Protein AF-A0A4U0QKJ0-F1 (afdb_monomer)

Organism: NCBI:txid2023261

Solvent-accessible surface area (backbone atoms only — not comparable to full-atom values): 4300 Å² total; per-residue (Å²): 131,59,70,68,58,54,53,52,49,53,54,51,51,52,52,47,52,54,50,50,52,50,52,52,55,50,51,55,52,49,59,52,49,52,54,51,48,54,55,49,50,61,48,51,52,54,50,52,51,54,49,52,53,51,54,64,72,37,93,82,61,69,79,86,72,81,75,75,76,82,85,129

Structure (mmCIF, N/CA/C/O backbone):
data_AF-A0A4U0QKJ0-F1
#
_entry.id   AF-A0A4U0QKJ0-F1
#
loop_
_atom_site.group_PDB
_atom_site.id
_atom_site.type_symbol
_atom_site.label_atom_id
_atom_site.label_alt_id
_atom_site.label_comp_id
_atom_site.label_asym_id
_atom_site.label_entity_id
_atom_site.label_seq_id
_atom_site.pdbx_PDB_ins_code
_atom_site.Cartn_x
_atom_site.Cartn_y
_atom_site.Cartn_z
_atom_site.occupancy
_atom_site.B_iso_or_equiv
_atom_site.auth_seq_id
_atom_site.auth_comp_id
_atom_site.auth_asym_id
_atom_site.auth_atom_id
_atom_site.pdbx_PDB_model_num
ATOM 1 N N . MET A 1 1 ? 27.876 4.668 -31.606 1.00 63.31 1 MET A N 1
ATOM 2 C CA . MET A 1 1 ? 27.489 3.715 -30.550 1.00 63.31 1 MET A CA 1
ATOM 3 C C . MET A 1 1 ? 27.213 2.388 -31.221 1.00 63.31 1 MET A C 1
ATOM 5 O O . MET A 1 1 ? 26.793 2.404 -32.373 1.00 63.31 1 MET A O 1
ATOM 9 N N . ASP A 1 2 ? 27.527 1.279 -30.568 1.00 87.38 2 ASP A N 1
ATOM 10 C CA . ASP A 1 2 ? 27.276 -0.045 -31.135 1.00 87.38 2 ASP A CA 1
ATOM 11 C C . ASP A 1 2 ? 25.758 -0.316 -31.185 1.00 87.38 2 ASP A C 1
ATOM 13 O O . ASP A 1 2 ? 25.053 0.021 -30.231 1.00 87.38 2 ASP A O 1
ATOM 17 N N . LYS A 1 3 ? 25.234 -0.887 -32.278 1.00 87.12 3 LYS A N 1
ATOM 18 C CA . LYS A 1 3 ? 23.780 -1.131 -32.442 1.00 87.12 3 LYS A CA 1
ATOM 19 C C . LYS A 1 3 ? 23.240 -2.075 -31.369 1.00 87.12 3 LYS A C 1
ATOM 21 O O . LYS A 1 3 ? 22.098 -1.944 -30.933 1.00 87.12 3 LYS A O 1
ATOM 26 N N . ASP A 1 4 ? 24.087 -2.980 -30.897 1.00 92.06 4 ASP A N 1
ATOM 27 C CA . ASP A 1 4 ? 23.756 -3.901 -29.816 1.00 92.06 4 ASP A CA 1
ATOM 28 C C . ASP A 1 4 ? 23.611 -3.172 -28.472 1.00 92.06 4 ASP A C 1
ATOM 30 O O . ASP A 1 4 ? 22.762 -3.527 -27.652 1.00 92.06 4 ASP A O 1
ATOM 34 N N . GLN A 1 5 ? 24.384 -2.101 -28.256 1.00 93.94 5 GLN A N 1
ATOM 35 C CA . GLN A 1 5 ? 24.236 -1.251 -27.073 1.00 93.94 5 GLN A CA 1
ATOM 36 C C . GLN A 1 5 ? 22.936 -0.444 -27.118 1.00 93.94 5 GLN A C 1
ATOM 38 O O . GLN A 1 5 ? 22.261 -0.343 -26.098 1.00 93.94 5 GLN A O 1
ATOM 43 N N . GLU A 1 6 ? 22.567 0.095 -28.281 1.0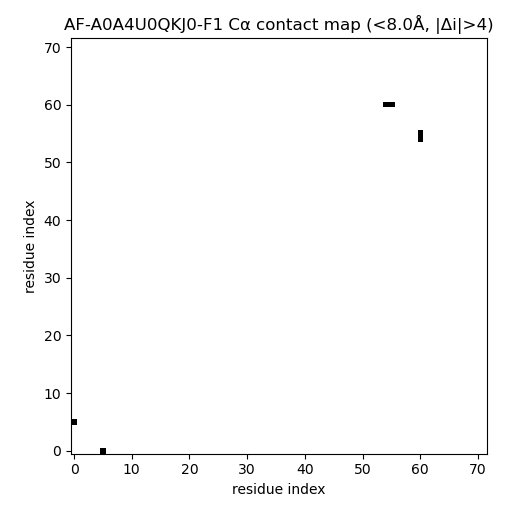0 95.12 6 GLU A N 1
ATOM 44 C CA . GLU A 1 6 ? 21.309 0.830 -28.470 1.00 95.12 6 GLU A CA 1
ATOM 45 C C . GLU A 1 6 ? 20.086 -0.074 -28.244 1.00 95.12 6 GLU A C 1
ATOM 47 O O . GLU A 1 6 ? 19.193 0.273 -27.473 1.00 95.12 6 GLU A O 1
ATOM 52 N N . ASN A 1 7 ? 20.093 -1.291 -28.798 1.00 96.69 7 ASN A N 1
ATOM 53 C CA . ASN A 1 7 ? 19.036 -2.276 -28.552 1.00 96.69 7 ASN A CA 1
ATOM 54 C C . ASN A 1 7 ? 18.913 -2.650 -27.070 1.00 96.69 7 ASN A C 1
ATOM 56 O O . ASN A 1 7 ? 17.804 -2.762 -26.547 1.00 96.69 7 ASN A O 1
ATOM 60 N N . ARG A 1 8 ? 20.043 -2.831 -26.377 1.00 96.94 8 ARG A N 1
ATOM 61 C CA . ARG A 1 8 ? 20.037 -3.137 -24.943 1.00 96.94 8 ARG A CA 1
ATOM 62 C C . ARG A 1 8 ? 19.485 -1.976 -24.113 1.00 96.94 8 ARG A C 1
ATOM 64 O O . ARG A 1 8 ? 18.793 -2.232 -23.132 1.00 96.94 8 ARG A O 1
ATOM 71 N N . LEU A 1 9 ? 19.782 -0.729 -24.482 1.00 97.94 9 LEU A N 1
ATOM 72 C CA . LEU A 1 9 ? 19.219 0.445 -23.810 1.00 97.94 9 LEU A CA 1
ATOM 73 C C . LEU A 1 9 ? 17.702 0.510 -23.989 1.00 97.94 9 LEU A C 1
ATOM 75 O O . LEU A 1 9 ? 17.001 0.601 -22.987 1.00 97.94 9 LEU A O 1
ATOM 79 N N . HIS A 1 10 ? 17.194 0.339 -25.212 1.00 98.00 10 HIS A N 1
ATOM 80 C CA . HIS A 1 10 ? 15.749 0.322 -25.454 1.00 98.00 10 HIS A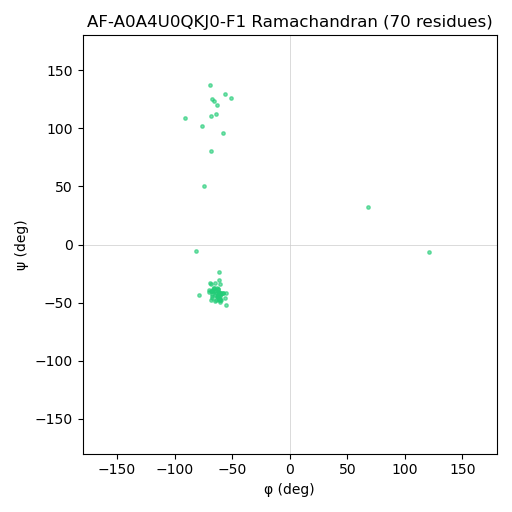 CA 1
ATOM 81 C C . HIS A 1 10 ? 15.027 -0.773 -24.654 1.00 98.00 10 HIS A C 1
ATOM 83 O O . HIS A 1 10 ? 13.988 -0.512 -24.056 1.00 98.00 10 HIS A O 1
ATOM 89 N N . GLN A 1 11 ? 15.592 -1.983 -24.568 1.00 98.12 11 GLN A N 1
ATOM 90 C CA . GLN A 1 11 ? 15.009 -3.064 -23.759 1.00 98.12 11 GLN A CA 1
ATOM 91 C C . GLN A 1 11 ? 14.948 -2.715 -22.267 1.00 98.12 11 GLN A C 1
ATOM 93 O O . GLN A 1 11 ? 13.990 -3.067 -21.579 1.00 98.12 11 GLN A O 1
ATOM 98 N N . LEU A 1 12 ? 15.975 -2.034 -21.750 1.00 98.50 12 LEU A N 1
ATOM 99 C CA . LEU A 1 12 ? 15.993 -1.587 -20.359 1.00 98.50 12 LEU A CA 1
ATOM 100 C C . LEU A 1 12 ? 14.984 -0.463 -20.111 1.00 98.50 12 LEU A C 1
ATOM 102 O O . LEU A 1 12 ? 14.336 -0.466 -19.069 1.00 98.50 12 LEU A O 1
ATOM 106 N N . GLU A 1 13 ? 14.830 0.468 -21.050 1.00 98.50 13 GLU A N 1
ATOM 107 C CA . GLU A 1 13 ? 13.838 1.544 -20.973 1.00 98.50 13 GLU A CA 1
ATOM 108 C C . GLU A 1 13 ? 12.408 0.999 -21.007 1.00 98.50 13 GLU A C 1
ATOM 110 O O . GLU A 1 13 ? 11.581 1.397 -20.188 1.00 98.50 13 GLU A O 1
ATOM 115 N N . GLU A 1 14 ? 12.130 0.036 -21.887 1.00 98.56 14 GLU A N 1
ATOM 116 C CA . GLU A 1 14 ? 10.839 -0.651 -21.953 1.00 98.56 14 GLU A CA 1
ATOM 117 C C . GLU A 1 14 ? 10.544 -1.392 -20.642 1.00 98.56 14 GLU A C 1
ATOM 119 O O . GLU A 1 14 ? 9.483 -1.210 -20.038 1.00 98.56 14 GLU A O 1
ATOM 124 N N . ALA A 1 15 ? 11.512 -2.161 -20.132 1.00 98.44 15 ALA A N 1
ATOM 125 C CA . ALA A 1 15 ? 11.373 -2.841 -18.847 1.00 98.44 15 ALA A CA 1
ATOM 126 C C . ALA A 1 15 ? 11.137 -1.850 -17.694 1.00 98.44 15 ALA A C 1
ATOM 128 O O . ALA A 1 15 ? 10.286 -2.089 -16.835 1.00 98.44 15 ALA A O 1
ATOM 129 N N . LEU A 1 16 ? 11.848 -0.720 -17.680 1.00 98.69 16 LEU A N 1
ATOM 130 C CA . LEU A 1 16 ? 11.687 0.325 -16.672 1.00 98.69 16 LEU A CA 1
ATOM 131 C C . LEU A 1 16 ? 10.312 0.992 -16.761 1.00 98.69 16 LEU A C 1
ATOM 133 O O . LEU A 1 16 ? 9.694 1.227 -15.723 1.00 98.69 16 LEU A O 1
ATOM 137 N N . ALA A 1 17 ? 9.798 1.249 -17.963 1.00 98.69 17 ALA A N 1
ATOM 138 C CA . ALA A 1 17 ? 8.458 1.792 -18.157 1.00 98.69 17 ALA A CA 1
ATOM 139 C C . ALA A 1 17 ? 7.381 0.831 -17.625 1.00 98.69 17 ALA A C 1
ATOM 141 O O . ALA A 1 17 ? 6.489 1.248 -16.883 1.00 98.69 17 ALA A O 1
ATOM 142 N N . HIS A 1 18 ? 7.498 -0.467 -17.924 1.00 98.56 18 HIS A N 1
ATOM 143 C CA . HIS A 1 18 ? 6.579 -1.483 -17.405 1.00 98.56 18 HIS A CA 1
ATOM 144 C C . HIS A 1 18 ? 6.637 -1.608 -15.883 1.00 98.56 18 HIS A C 1
ATOM 146 O O . HIS A 1 18 ? 5.594 -1.663 -15.230 1.00 98.56 18 HIS A O 1
ATOM 152 N N . LEU A 1 19 ? 7.840 -1.622 -15.307 1.00 98.69 19 LEU A N 1
ATOM 153 C CA . LEU A 1 19 ? 8.011 -1.669 -13.858 1.00 98.69 19 LEU A CA 1
ATOM 154 C C . LEU A 1 19 ? 7.471 -0.404 -13.188 1.00 98.69 19 LEU A C 1
ATOM 156 O O . LEU A 1 19 ? 6.801 -0.510 -12.168 1.00 98.69 19 LEU A O 1
ATOM 160 N N . THR A 1 20 ? 7.683 0.772 -13.780 1.00 98.69 20 THR A N 1
ATOM 161 C CA . THR A 1 20 ? 7.148 2.040 -13.261 1.00 98.69 20 THR A CA 1
ATOM 162 C C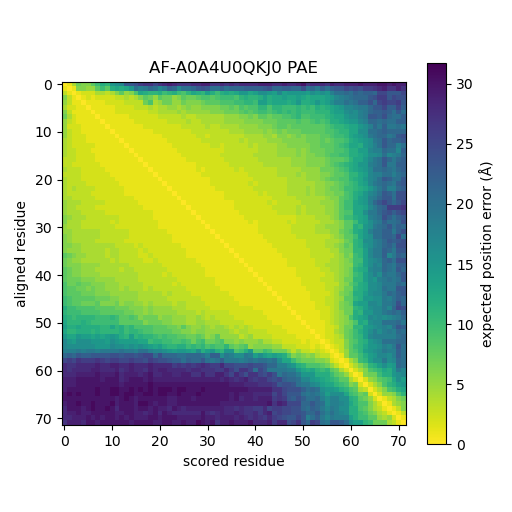 . THR A 1 20 ? 5.623 1.995 -13.220 1.00 98.69 20 THR A C 1
ATOM 164 O O . THR A 1 20 ? 5.028 2.208 -12.164 1.00 98.69 20 THR A O 1
ATOM 167 N N . ARG A 1 21 ? 4.984 1.584 -14.322 1.00 98.62 21 ARG A N 1
ATOM 168 C CA . ARG A 1 21 ? 3.529 1.402 -14.390 1.00 98.62 21 ARG A CA 1
ATOM 169 C C . ARG A 1 21 ? 3.019 0.434 -13.319 1.00 98.62 21 ARG A C 1
ATOM 171 O O . ARG A 1 21 ? 2.063 0.740 -12.614 1.00 98.62 21 ARG A O 1
ATOM 178 N N . LEU A 1 22 ? 3.690 -0.707 -13.155 1.00 98.75 22 LEU A N 1
ATOM 179 C CA . LEU A 1 22 ? 3.333 -1.690 -12.133 1.00 98.75 22 LEU A CA 1
ATOM 180 C C . LEU A 1 22 ? 3.457 -1.111 -10.716 1.00 98.75 22 LEU A C 1
ATOM 182 O O . LEU A 1 22 ? 2.605 -1.373 -9.870 1.00 98.75 22 LEU A O 1
ATOM 186 N N . THR A 1 23 ? 4.499 -0.321 -10.442 1.00 98.75 23 THR A N 1
ATOM 187 C CA . THR A 1 23 ? 4.675 0.317 -9.129 1.00 98.75 23 THR A CA 1
ATOM 188 C C . THR A 1 23 ? 3.587 1.347 -8.831 1.00 98.75 23 THR A C 1
ATOM 190 O O . THR A 1 23 ? 3.116 1.410 -7.696 1.00 98.75 23 THR A O 1
ATOM 193 N N . GLU A 1 24 ? 3.136 2.104 -9.835 1.00 98.62 24 GLU A N 1
ATOM 194 C CA . GLU A 1 24 ? 2.015 3.042 -9.706 1.00 98.62 24 GLU A CA 1
ATOM 195 C C . GLU A 1 24 ? 0.705 2.304 -9.410 1.00 98.62 24 GLU A C 1
ATOM 197 O O . GLU A 1 24 ? 0.017 2.634 -8.441 1.00 98.62 24 GLU A O 1
ATOM 202 N N . ASP A 1 25 ? 0.402 1.257 -10.183 1.00 98.69 25 ASP A N 1
ATOM 203 C CA . ASP A 1 25 ? -0.811 0.455 -10.006 1.00 98.69 25 ASP A CA 1
ATOM 204 C C . ASP A 1 25 ? -0.832 -0.210 -8.608 1.00 98.69 25 ASP A C 1
ATOM 206 O O . ASP A 1 25 ? -1.856 -0.214 -7.918 1.00 98.69 25 ASP A O 1
ATOM 210 N N . LEU A 1 26 ? 0.310 -0.725 -8.132 1.00 98.75 26 LEU A N 1
ATOM 211 C CA . LEU A 1 26 ? 0.430 -1.287 -6.780 1.00 98.75 26 LEU A CA 1
ATOM 212 C C . LEU A 1 26 ? 0.271 -0.225 -5.685 1.00 98.75 26 LEU A C 1
ATOM 214 O O . LEU A 1 26 ? -0.364 -0.498 -4.664 1.00 98.75 26 LEU A O 1
ATOM 218 N N . SER A 1 27 ? 0.806 0.979 -5.891 1.00 98.69 27 SER A N 1
ATOM 219 C CA . SER A 1 27 ? 0.655 2.098 -4.954 1.00 98.69 27 SER A CA 1
ATOM 220 C C . SER A 1 27 ? -0.818 2.472 -4.765 1.00 98.69 27 SER A C 1
ATOM 222 O O . SER A 1 27 ? -1.286 2.634 -3.634 1.00 98.69 27 SER A O 1
ATOM 224 N N . GLU A 1 28 ? -1.595 2.508 -5.852 1.00 98.69 28 GLU A N 1
ATOM 225 C CA . GLU A 1 28 ? -3.038 2.754 -5.785 1.00 98.69 28 GLU A CA 1
ATOM 226 C C . GLU A 1 28 ? -3.772 1.664 -4.984 1.00 98.69 28 GLU A C 1
ATOM 228 O O . GLU A 1 28 ? -4.626 1.960 -4.137 1.00 98.69 28 GLU A O 1
ATOM 233 N N . VAL A 1 29 ? -3.426 0.393 -5.214 1.00 98.75 29 VAL A N 1
ATOM 234 C CA . VAL A 1 29 ? -4.002 -0.742 -4.480 1.00 98.75 29 VAL A CA 1
ATOM 235 C C . VAL A 1 29 ? -3.687 -0.651 -2.986 1.00 98.75 29 VAL A C 1
ATOM 237 O O . VAL A 1 29 ? -4.599 -0.817 -2.174 1.00 98.75 29 VAL A O 1
ATOM 240 N N . ILE A 1 30 ? -2.439 -0.352 -2.618 1.00 98.75 30 ILE A N 1
ATOM 241 C CA . ILE A 1 30 ? -2.016 -0.192 -1.219 1.00 98.75 30 ILE A CA 1
ATOM 242 C C . ILE A 1 30 ? -2.790 0.951 -0.559 1.00 98.75 30 ILE A C 1
ATOM 244 O O . ILE A 1 30 ? -3.356 0.761 0.514 1.00 98.75 30 ILE A O 1
ATOM 248 N N . ALA A 1 31 ? -2.905 2.106 -1.221 1.00 98.69 31 ALA A N 1
ATOM 249 C CA . ALA A 1 31 ? -3.648 3.245 -0.687 1.00 98.69 31 ALA A CA 1
ATOM 250 C C . ALA A 1 31 ? -5.135 2.924 -0.454 1.00 98.69 31 ALA A C 1
ATOM 252 O O . ALA A 1 31 ? -5.749 3.430 0.486 1.00 98.69 31 ALA A O 1
ATOM 253 N N . ARG A 1 32 ? -5.746 2.084 -1.297 1.00 98.69 32 ARG A N 1
ATOM 254 C CA . ARG A 1 32 ? -7.114 1.596 -1.070 1.00 98.69 32 ARG A CA 1
ATOM 255 C C . ARG A 1 32 ? -7.187 0.655 0.131 1.00 98.69 32 ARG A C 1
ATOM 257 O O . ARG A 1 32 ? -8.057 0.841 0.978 1.00 98.69 32 ARG A O 1
ATOM 264 N N . GLN A 1 33 ? -6.276 -0.312 0.213 1.00 98.75 33 GLN A N 1
ATOM 265 C CA . GLN A 1 33 ? -6.244 -1.279 1.311 1.00 98.75 33 GLN A CA 1
ATOM 266 C C . GLN A 1 33 ? -5.993 -0.611 2.666 1.00 98.75 33 GLN A C 1
ATOM 268 O O . GLN A 1 33 ? -6.626 -0.993 3.643 1.00 98.75 33 GLN A O 1
ATOM 273 N N . ASP A 1 34 ? -5.150 0.418 2.726 1.00 98.75 34 ASP A N 1
ATOM 274 C CA . ASP A 1 34 ? -4.887 1.183 3.950 1.00 98.75 34 ASP A CA 1
ATOM 275 C C . ASP A 1 34 ? -6.160 1.838 4.518 1.00 98.75 34 ASP A C 1
ATOM 277 O O . ASP A 1 34 ? -6.457 1.746 5.715 1.00 98.75 34 ASP A O 1
ATOM 281 N N . ARG A 1 35 ? -6.998 2.413 3.643 1.00 98.62 35 ARG A N 1
ATOM 282 C CA . ARG A 1 35 ? -8.305 2.961 4.042 1.00 98.62 35 ARG A CA 1
ATOM 283 C C . ARG A 1 35 ? -9.242 1.873 4.554 1.00 98.62 35 ARG A C 1
ATOM 285 O O . ARG A 1 35 ? -9.947 2.087 5.541 1.00 98.62 35 ARG A O 1
ATOM 292 N N . ASP A 1 36 ? -9.269 0.717 3.897 1.00 98.69 36 ASP A N 1
ATOM 293 C CA . ASP A 1 36 ? -10.115 -0.401 4.316 1.00 98.69 36 ASP A CA 1
ATOM 294 C C . ASP A 1 36 ? -9.662 -0.987 5.655 1.00 98.69 36 ASP A C 1
ATOM 296 O O . ASP A 1 36 ? -10.498 -1.205 6.535 1.00 98.69 36 ASP A O 1
ATOM 300 N N . LEU A 1 37 ? -8.353 -1.155 5.854 1.00 98.81 37 LEU A N 1
ATOM 301 C CA . LEU A 1 37 ? -7.773 -1.573 7.127 1.00 98.81 37 LEU A CA 1
ATOM 302 C C . LEU A 1 37 ? -8.113 -0.582 8.235 1.00 98.81 37 LEU A C 1
ATOM 304 O O . LEU A 1 37 ? -8.633 -0.997 9.264 1.00 98.81 37 LEU A O 1
ATOM 308 N N . SER A 1 38 ? -7.942 0.720 8.005 1.00 98.75 38 SER A N 1
ATOM 309 C CA . SER A 1 38 ? -8.309 1.755 8.980 1.00 98.75 38 SER A CA 1
ATOM 310 C C . SER A 1 38 ? -9.780 1.656 9.409 1.00 98.75 38 SER A C 1
ATOM 312 O O . SER A 1 38 ? -10.107 1.749 10.594 1.00 98.75 38 SER A O 1
ATOM 314 N N . ARG A 1 39 ? -10.691 1.404 8.458 1.00 98.62 39 ARG A N 1
ATOM 315 C CA . ARG A 1 39 ? -12.125 1.220 8.741 1.00 98.62 39 ARG A CA 1
ATOM 316 C C . ARG A 1 39 ? -12.412 -0.060 9.522 1.00 98.62 39 ARG A C 1
ATOM 318 O O . ARG A 1 39 ? -13.285 -0.053 10.393 1.00 98.62 39 ARG A O 1
ATOM 325 N N . LEU A 1 40 ? -11.723 -1.152 9.196 1.00 98.75 40 LEU A N 1
ATOM 326 C CA . LEU A 1 40 ? -11.857 -2.426 9.899 1.00 98.75 40 LEU A CA 1
ATOM 327 C C . LEU A 1 40 ? -11.326 -2.320 11.328 1.00 98.75 40 LEU A C 1
ATOM 329 O O . LEU A 1 40 ? -12.048 -2.699 12.247 1.00 98.75 40 LEU A O 1
ATOM 333 N N . THR A 1 41 ? -10.150 -1.724 11.526 1.00 98.62 41 THR A N 1
ATOM 334 C CA . THR A 1 41 ? -9.564 -1.459 12.847 1.00 98.62 41 THR A CA 1
ATOM 335 C C . THR A 1 41 ? -10.525 -0.649 13.711 1.00 98.62 41 THR A C 1
ATOM 337 O O . THR A 1 41 ? -10.952 -1.128 14.756 1.00 98.62 41 THR A O 1
ATOM 340 N N . ALA A 1 42 ? -11.031 0.485 13.215 1.00 98.50 42 ALA A N 1
ATOM 341 C CA . ALA A 1 42 ? -11.993 1.303 13.960 1.00 98.50 42 ALA A CA 1
ATOM 342 C C . ALA A 1 42 ? -13.317 0.575 14.280 1.00 98.50 42 ALA A C 1
ATOM 344 O O . ALA A 1 42 ? -14.055 0.956 15.193 1.00 98.50 42 ALA A O 1
ATOM 345 N N . ARG A 1 43 ? -13.689 -0.452 13.506 1.00 98.38 43 ARG A N 1
ATOM 346 C CA . ARG A 1 43 ? -14.844 -1.305 13.817 1.00 98.38 43 ARG A CA 1
ATOM 347 C C . ARG A 1 43 ? -14.501 -2.325 14.900 1.00 98.38 43 ARG A C 1
ATOM 349 O O . ARG A 1 43 ? -15.318 -2.515 15.796 1.00 98.38 43 ARG A O 1
ATOM 356 N N . VAL A 1 44 ? -13.334 -2.957 14.816 1.00 98.56 44 VAL A N 1
ATOM 357 C CA . VAL A 1 44 ? -12.836 -3.905 15.822 1.00 98.56 44 VAL A CA 1
ATOM 358 C C . VAL A 1 44 ? -12.662 -3.219 17.172 1.00 98.56 44 VAL A C 1
ATOM 360 O O . VAL A 1 44 ? -13.102 -3.774 18.175 1.00 98.56 44 VAL A O 1
ATOM 363 N N . ASP A 1 45 ? -12.134 -1.998 17.203 1.00 98.12 45 ASP A N 1
ATOM 364 C CA . ASP A 1 45 ? -11.958 -1.233 18.441 1.00 98.12 45 ASP A CA 1
ATOM 365 C C . ASP A 1 45 ? -13.300 -0.981 19.130 1.00 98.12 45 ASP A C 1
ATOM 367 O O . ASP A 1 45 ? -13.472 -1.279 20.310 1.00 98.12 45 ASP A O 1
ATOM 371 N N . ARG A 1 46 ? -14.304 -0.526 18.368 1.00 97.69 46 ARG A N 1
ATOM 372 C CA . ARG A 1 46 ? -15.661 -0.311 18.895 1.00 97.69 46 ARG A CA 1
ATOM 373 C C . ARG A 1 46 ? -16.313 -1.598 19.393 1.00 97.69 46 ARG A C 1
ATOM 375 O O . ARG A 1 46 ? -17.025 -1.567 20.390 1.00 97.69 46 A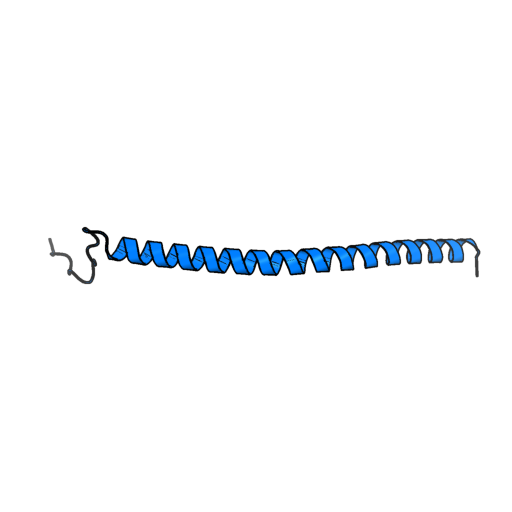RG A O 1
ATOM 382 N N . LEU A 1 47 ? -16.096 -2.723 18.708 1.00 97.69 47 LEU A N 1
ATOM 383 C CA . LEU A 1 47 ? -16.611 -4.021 19.153 1.00 97.69 47 LEU A CA 1
ATOM 384 C C . LEU A 1 47 ? -15.922 -4.478 20.439 1.00 97.69 47 LEU A C 1
ATOM 386 O O . LEU A 1 47 ? -16.603 -4.897 21.368 1.00 97.69 47 LEU A O 1
ATOM 390 N N . THR A 1 48 ? -14.599 -4.339 20.507 1.00 96.62 48 THR A N 1
ATOM 391 C CA . THR A 1 48 ? -13.797 -4.677 21.690 1.00 96.62 48 THR A CA 1
ATOM 392 C C . THR A 1 48 ? -14.220 -3.844 22.895 1.00 96.62 48 THR A C 1
ATOM 394 O O . THR A 1 48 ? -14.419 -4.392 23.975 1.00 96.62 48 THR A O 1
ATOM 397 N N . GLN A 1 49 ? -14.433 -2.539 22.709 1.00 95.38 49 GLN A N 1
ATOM 398 C CA . GLN A 1 49 ? -14.933 -1.662 23.764 1.00 95.38 49 GLN A CA 1
ATOM 399 C C . GLN A 1 49 ? -16.325 -2.093 24.244 1.00 95.38 49 GLN A C 1
ATOM 401 O O . GLN A 1 49 ? -16.547 -2.227 25.444 1.00 95.38 49 GLN A O 1
ATOM 406 N N . ALA A 1 50 ? -17.243 -2.375 23.318 1.00 94.31 50 ALA A N 1
ATOM 407 C CA . ALA A 1 50 ? -18.590 -2.809 23.673 1.00 94.31 50 ALA A CA 1
ATOM 408 C C . ALA A 1 50 ? -18.610 -4.174 24.395 1.00 94.31 50 ALA A C 1
ATOM 410 O O . ALA A 1 50 ? -19.468 -4.397 25.247 1.00 94.31 50 ALA A O 1
ATOM 411 N N . GLU A 1 51 ? -17.697 -5.096 24.065 1.00 93.81 51 GLU A N 1
ATOM 412 C CA . GLU A 1 51 ? -17.531 -6.352 24.817 1.00 93.81 51 GLU A CA 1
ATOM 413 C C . GLU A 1 51 ? -16.964 -6.111 26.219 1.00 93.81 51 GLU A C 1
ATOM 415 O O . GLU A 1 51 ? -17.428 -6.723 27.178 1.00 93.81 51 GLU A O 1
ATOM 420 N N . ALA A 1 52 ? -15.998 -5.199 26.363 1.00 91.69 52 ALA A N 1
ATOM 421 C CA . ALA A 1 52 ? -15.449 -4.845 27.669 1.00 91.69 52 ALA A CA 1
ATOM 422 C C . ALA A 1 52 ? -16.526 -4.252 28.597 1.00 91.69 52 ALA A C 1
ATOM 424 O O . ALA A 1 52 ? -16.613 -4.642 29.760 1.00 91.69 52 ALA A O 1
ATOM 425 N N . GLU A 1 53 ? -17.381 -3.369 28.071 1.00 90.56 53 GLU A N 1
ATOM 426 C CA . GLU A 1 53 ? -18.530 -2.804 28.794 1.00 90.56 53 GLU A CA 1
ATOM 427 C C . GLU 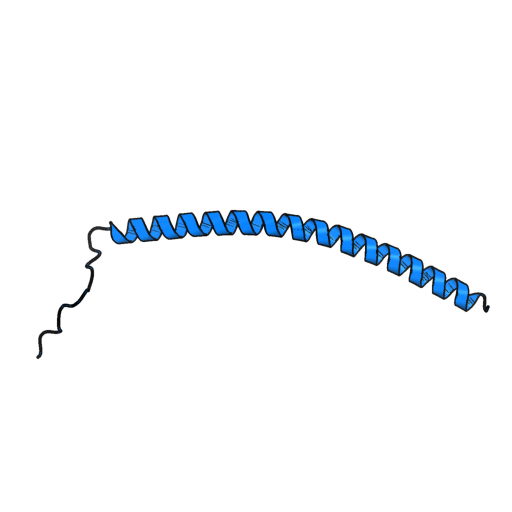A 1 53 ? -19.526 -3.904 29.209 1.00 90.56 53 GLU A C 1
ATOM 429 O O . GLU A 1 53 ? -19.883 -4.003 30.381 1.00 90.56 53 GLU A O 1
ATOM 434 N N . ARG A 1 54 ? -19.888 -4.818 28.293 1.00 87.31 54 ARG A N 1
ATOM 435 C CA . ARG A 1 54 ? -20.747 -5.976 28.617 1.00 87.31 54 ARG A CA 1
ATOM 436 C C . ARG A 1 54 ? -20.172 -6.863 29.717 1.00 87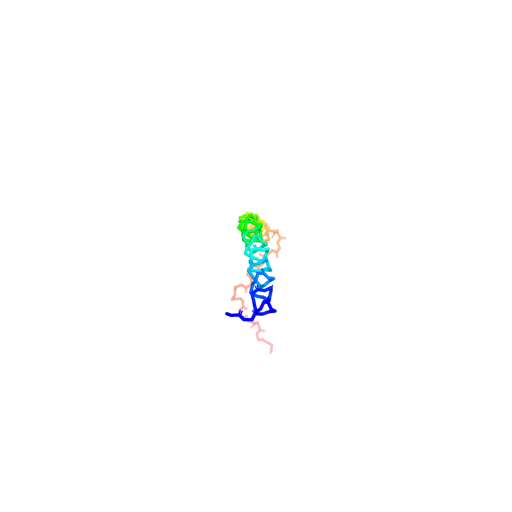.31 54 ARG A C 1
ATOM 438 O O . ARG A 1 54 ? -20.920 -7.337 30.567 1.00 87.31 54 ARG A O 1
ATOM 445 N N . GLN A 1 55 ? -18.866 -7.116 29.685 1.00 83.88 55 GLN A N 1
ATOM 446 C CA . GLN A 1 55 ? -18.199 -7.945 30.683 1.00 83.88 55 GLN A CA 1
ATOM 447 C C . GLN A 1 55 ? -18.174 -7.269 32.062 1.00 83.88 55 GLN A C 1
ATOM 449 O O . GLN A 1 55 ? -18.270 -7.960 33.077 1.00 83.88 55 GLN A O 1
ATOM 454 N N . ALA A 1 56 ? -18.067 -5.937 32.112 1.00 82.56 56 ALA A N 1
ATOM 455 C CA . ALA A 1 56 ? -18.147 -5.172 33.354 1.00 82.56 56 ALA A CA 1
ATOM 456 C C . ALA A 1 56 ? -19.554 -5.222 33.975 1.00 82.56 56 ALA A C 1
ATOM 458 O O . ALA A 1 56 ? -19.675 -5.395 35.187 1.00 82.56 56 ALA A O 1
ATOM 459 N N . ASP A 1 57 ? -20.597 -5.153 33.143 1.00 78.81 57 ASP A N 1
ATOM 460 C CA . ASP A 1 57 ? -22.004 -5.193 33.568 1.00 78.81 57 ASP A CA 1
ATOM 461 C C . ASP A 1 57 ? -22.534 -6.620 33.828 1.00 78.81 57 ASP A C 1
ATOM 463 O O . ASP A 1 57 ? -23.665 -6.801 34.292 1.00 78.81 57 ASP A O 1
ATOM 467 N N . ALA A 1 58 ? -21.740 -7.658 33.542 1.00 76.81 58 ALA A N 1
ATOM 468 C CA . ALA A 1 58 ? -22.142 -9.046 33.730 1.00 76.81 58 ALA A CA 1
ATOM 469 C C . ALA A 1 58 ? -22.303 -9.387 35.232 1.00 76.81 58 ALA A C 1
ATOM 471 O O . ALA A 1 58 ? -21.354 -9.234 36.014 1.00 76.81 58 ALA A O 1
ATOM 472 N N . PRO A 1 59 ? -23.471 -9.906 35.667 1.00 55.00 59 PRO A N 1
ATOM 473 C CA . PRO A 1 59 ? -23.698 -10.275 37.061 1.00 55.00 59 PRO A CA 1
ATOM 474 C C . PRO A 1 59 ? -22.759 -11.424 37.459 1.00 55.00 59 PRO A C 1
ATOM 476 O O . PRO A 1 59 ? -22.872 -12.538 36.952 1.00 55.00 59 PRO A O 1
ATOM 479 N N . GLY A 1 60 ? -21.811 -11.133 38.356 1.00 61.38 60 GLY A N 1
ATOM 480 C CA . GLY A 1 60 ? -20.724 -12.041 38.750 1.00 61.38 60 GLY A CA 1
ATOM 481 C C . GLY A 1 60 ? -19.313 -11.494 38.498 1.00 61.38 60 GLY A C 1
ATOM 482 O O . GLY A 1 60 ? -18.349 -12.107 38.956 1.00 61.38 60 GLY A O 1
ATOM 483 N N . SER A 1 61 ? -19.174 -10.336 37.838 1.00 54.88 61 SER A 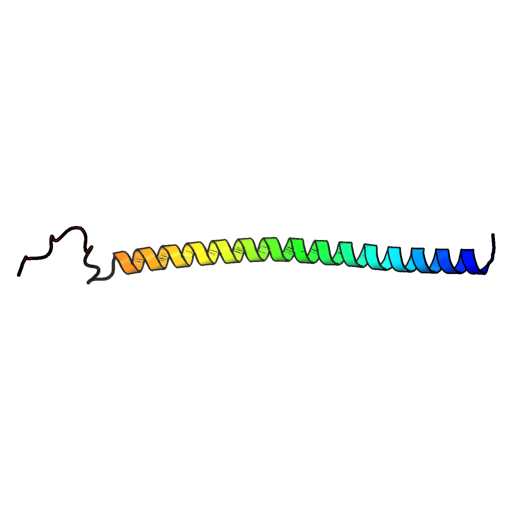N 1
ATOM 484 C CA . SER A 1 61 ? -17.924 -9.567 37.787 1.00 54.88 61 SER A CA 1
ATOM 485 C C . SER A 1 61 ? -17.618 -8.985 39.173 1.00 54.88 61 SER A C 1
ATOM 487 O O . SER A 1 61 ? -17.951 -7.849 39.506 1.00 54.88 61 SER A O 1
ATOM 489 N N . ILE A 1 62 ? -17.050 -9.807 40.054 1.00 55.81 62 ILE A N 1
ATOM 490 C CA . ILE A 1 62 ? -16.487 -9.330 41.313 1.00 55.81 62 ILE A CA 1
ATOM 491 C C . ILE A 1 62 ? -15.260 -8.508 40.925 1.00 55.81 62 ILE A C 1
ATOM 493 O O . ILE A 1 62 ? -14.260 -9.069 40.474 1.00 55.81 62 ILE A O 1
ATOM 497 N N . ALA A 1 63 ? -15.321 -7.187 41.106 1.00 60.75 63 ALA A N 1
ATOM 498 C CA . ALA A 1 63 ? -14.118 -6.374 41.187 1.00 60.75 63 ALA A CA 1
ATOM 499 C C . ALA A 1 63 ? -13.293 -6.936 42.351 1.00 60.75 63 ALA A C 1
ATOM 501 O O . ALA A 1 63 ? -13.558 -6.641 43.515 1.00 60.75 63 ALA A O 1
ATOM 502 N N . LEU A 1 64 ? -12.337 -7.814 42.044 1.00 57.28 64 LEU A N 1
ATOM 503 C CA . LEU A 1 64 ? -11.412 -8.409 43.003 1.00 57.28 64 LEU A CA 1
ATOM 504 C C . LEU A 1 64 ? -10.366 -7.352 43.402 1.00 57.28 64 LEU A C 1
ATOM 506 O O . LEU A 1 64 ? -9.165 -7.561 43.285 1.00 57.28 64 LEU A O 1
ATOM 510 N N . ALA A 1 65 ? -10.833 -6.169 43.793 1.00 61.47 65 ALA A N 1
ATOM 511 C CA . ALA A 1 65 ? -10.014 -5.093 44.305 1.00 61.47 65 ALA A CA 1
ATOM 512 C C . ALA A 1 65 ? -9.952 -5.246 45.832 1.00 61.47 65 ALA A C 1
ATOM 514 O O . ALA A 1 65 ? -10.938 -5.052 46.540 1.00 61.47 65 ALA A O 1
ATOM 515 N N . ASP A 1 66 ? -8.772 -5.640 46.307 1.00 62.28 66 ASP A N 1
ATOM 516 C CA . ASP A 1 66 ? -8.269 -5.438 47.670 1.00 62.28 66 ASP A CA 1
ATOM 517 C C . ASP A 1 66 ? -8.932 -6.170 48.851 1.00 62.28 66 ASP A C 1
ATOM 519 O O . ASP A 1 66 ? -8.860 -5.704 49.991 1.00 62.28 66 ASP A O 1
ATOM 523 N N . GLN A 1 67 ? -9.457 -7.387 48.669 1.00 62.94 67 GLN A N 1
ATOM 524 C CA . GLN A 1 67 ? -9.603 -8.271 49.836 1.00 62.94 67 GLN A CA 1
ATOM 525 C C . GLN A 1 67 ? -8.238 -8.852 50.224 1.00 62.94 67 GLN A C 1
ATOM 527 O O . GLN A 1 67 ? -7.733 -9.781 49.594 1.00 62.94 67 GLN A O 1
ATOM 532 N N . ARG A 1 68 ? -7.629 -8.288 51.278 1.00 65.75 68 ARG A N 1
ATOM 533 C CA . ARG A 1 68 ? -6.418 -8.831 51.913 1.00 65.75 68 ARG A CA 1
ATOM 534 C C . ARG A 1 68 ? -6.653 -10.320 52.231 1.00 65.75 68 ARG A C 1
ATOM 536 O O . ARG A 1 68 ? -7.640 -10.613 52.909 1.00 65.75 68 ARG A O 1
ATOM 543 N N . PRO A 1 69 ? -5.783 -11.249 51.784 1.00 61.81 69 PRO A N 1
ATOM 544 C CA . PRO A 1 69 ? -5.992 -12.676 52.004 1.00 61.81 69 PRO A CA 1
ATOM 545 C C . PRO A 1 69 ? -6.139 -12.969 53.504 1.00 61.81 69 PRO A C 1
ATOM 547 O O . PRO A 1 69 ? -5.290 -12.500 54.278 1.00 61.81 69 PRO A O 1
ATOM 550 N N . PRO A 1 70 ? -7.183 -13.709 53.933 1.00 71.06 70 PRO A N 1
ATOM 551 C CA . PRO A 1 70 ? -7.303 -14.133 55.317 1.00 71.06 70 PRO A CA 1
ATOM 552 C C . PRO A 1 70 ? -6.114 -15.039 55.617 1.00 71.06 70 PRO A C 1
ATOM 554 O O . PRO A 1 70 ? -5.885 -16.029 54.926 1.00 71.06 70 PRO A O 1
ATOM 557 N N . HIS A 1 71 ? -5.303 -14.632 56.587 1.00 70.06 71 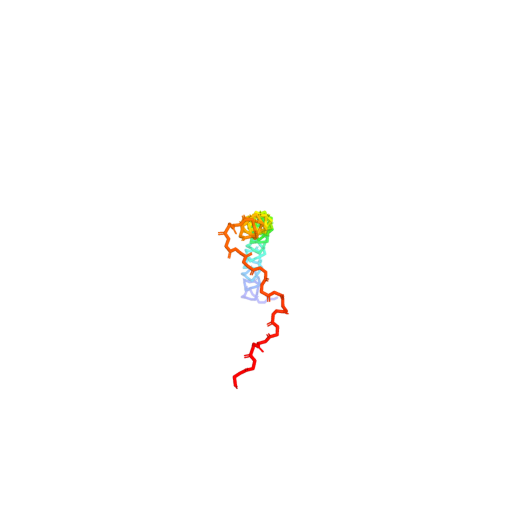HIS A N 1
ATOM 558 C CA . HIS A 1 71 ? -4.114 -15.374 56.982 1.00 70.06 71 HIS A CA 1
ATOM 559 C C . HIS A 1 71 ? -4.578 -16.707 57.578 1.00 70.06 71 HIS A C 1
ATOM 561 O O . HIS A 1 71 ? -5.367 -16.696 58.527 1.00 70.06 71 HIS A O 1
ATOM 567 N N . TRP A 1 72 ? -4.107 -17.821 57.021 1.00 67.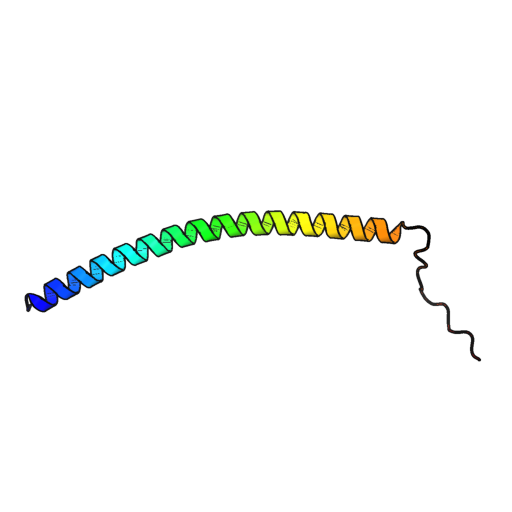62 72 TRP A N 1
ATOM 568 C CA . TRP A 1 72 ? -4.120 -19.122 57.690 1.00 67.62 72 TRP A CA 1
ATOM 569 C C . TRP A 1 72 ? -2.712 -19.408 58.198 1.00 67.62 72 TRP A C 1
ATOM 571 O O . TRP A 1 72 ? -1.759 -19.171 57.417 1.00 67.62 72 TRP A O 1
#

pLDDT: mean 88.83, std 14.65, range [54.88, 98.81]

Sequence (72 aa):
MDKDQENRLHQLEEALAHLTRLTEDLSEVIARQDRDLSRLTARVDRLTQAEAERQADAPGSIALADQRPPHW

Mean predicted aligned error: 10.14 Å

InterPro domains:
  IPR007236 SlyX [PF04102] (6-72)

Secondary structure (DSSP, 8-state):
--HHHHHHHHHHHHHHHHHHHHHHHHHHHHHHHHHHHHHHHHHHHHHHHHHHHHHHHSTT-------PPPP-

Radius of gyration: 30.21 Å; Cα contacts (8 Å, |Δi|>4): 3; chains: 1; bounding box: 51×23×90 Å

Foldseek 3Di:
DDVVVVVVVVVVVVVVVVVVVVVVVVVVVVVVVVVVVVVVVVVVVVVVVVVVVVLCVDPPPPPPPDPDDDDD